Protein AF-A0A3D2Z1G4-F1 (afdb_monomer_lite)

pLDDT: mean 76.55, std 9.42, range [44.81, 90.31]

Radius of gyration: 20.61 Å; chains: 1; bounding box: 48×38×48 Å

Secondary structure (DSSP, 8-state):
----EEEEEEPGGG--SS------------TT-SS-PPP-EEEEEE-GGGSPPPTT-----PPPPP-

Structure (mmCIF, N/CA/C/O backbone):
data_AF-A0A3D2Z1G4-F1
#
_entry.id   AF-A0A3D2Z1G4-F1
#
loop_
_atom_site.group_PDB
_atom_site.id
_atom_site.type_symbol
_atom_site.label_atom_id
_atom_site.label_alt_id
_atom_site.label_comp_id
_atom_site.label_asym_id
_atom_site.label_entity_id
_atom_site.label_seq_id
_atom_site.pdbx_PDB_ins_code
_atom_site.Cartn_x
_atom_site.Cartn_y
_atom_site.Cartn_z
_atom_site.occupancy
_atom_site.B_iso_or_equiv
_atom_site.auth_seq_id
_atom_site.auth_comp_id
_atom_site.auth_asym_id
_atom_site.auth_atom_id
_atom_site.pdbx_PDB_model_num
ATOM 1 N N . MET A 1 1 ? 7.317 17.638 -13.452 1.00 53.66 1 MET A N 1
ATOM 2 C CA . MET A 1 1 ? 7.607 16.271 -12.969 1.00 53.66 1 MET A CA 1
ATOM 3 C C . MET A 1 1 ? 6.340 15.442 -13.093 1.00 53.66 1 MET A C 1
ATOM 5 O O . MET A 1 1 ? 5.329 15.850 -12.538 1.00 53.66 1 MET A O 1
ATOM 9 N N . SER A 1 2 ? 6.353 14.340 -13.846 1.00 60.34 2 SER A N 1
ATOM 10 C CA . SER A 1 2 ? 5.227 13.399 -13.871 1.00 60.34 2 SER A CA 1
ATOM 11 C C . S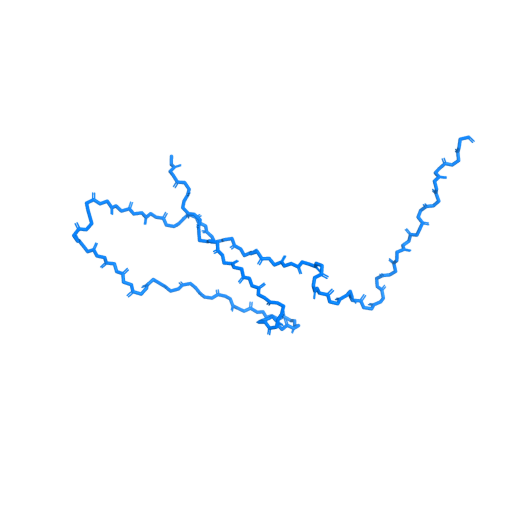ER A 1 2 ? 5.278 12.531 -12.615 1.00 60.34 2 SER A C 1
ATOM 13 O O . SER A 1 2 ? 6.283 11.875 -12.349 1.00 60.34 2 SER A O 1
ATOM 15 N N . ALA A 1 3 ? 4.213 12.550 -11.816 1.00 62.78 3 ALA A N 1
ATOM 16 C CA . ALA A 1 3 ? 4.091 11.675 -10.659 1.00 62.78 3 ALA A CA 1
ATOM 17 C C . ALA A 1 3 ? 3.603 10.298 -11.131 1.00 62.78 3 ALA A C 1
ATOM 19 O O . ALA A 1 3 ? 2.476 10.156 -11.604 1.00 62.78 3 ALA A O 1
ATOM 20 N N . HIS A 1 4 ? 4.461 9.287 -11.043 1.00 68.62 4 HIS A N 1
ATOM 21 C CA . HIS A 1 4 ? 4.115 7.901 -11.332 1.00 68.62 4 HIS A CA 1
ATOM 22 C C . HIS A 1 4 ? 3.914 7.185 -10.005 1.00 68.62 4 HIS A C 1
ATOM 24 O O . HIS A 1 4 ? 4.879 6.882 -9.306 1.00 68.62 4 HIS A O 1
ATOM 30 N N . TRP A 1 5 ? 2.650 6.977 -9.657 1.00 77.75 5 TRP A N 1
ATOM 31 C CA . TRP A 1 5 ? 2.253 6.276 -8.447 1.00 77.75 5 TRP A CA 1
ATOM 32 C C . TRP A 1 5 ? 1.955 4.820 -8.773 1.00 77.75 5 TRP A C 1
ATOM 34 O O . TRP A 1 5 ? 1.212 4.535 -9.716 1.00 77.75 5 TRP A O 1
ATOM 44 N N . PHE A 1 6 ? 2.514 3.903 -7.989 1.00 80.31 6 PHE A N 1
ATOM 45 C CA . PHE A 1 6 ? 2.037 2.527 -7.975 1.00 80.31 6 PHE A CA 1
ATOM 46 C C . PHE A 1 6 ? 0.851 2.451 -7.027 1.00 80.31 6 PHE A C 1
ATOM 48 O O . PHE A 1 6 ? 1.020 2.616 -5.821 1.00 80.31 6 PHE A O 1
ATOM 55 N N . ARG A 1 7 ? -0.349 2.238 -7.566 1.00 86.44 7 ARG A N 1
ATOM 56 C CA . ARG A 1 7 ? -1.544 2.046 -6.749 1.00 86.44 7 ARG A CA 1
ATOM 57 C C . ARG A 1 7 ? -1.788 0.559 -6.567 1.00 86.44 7 ARG A C 1
ATOM 59 O O . ARG A 1 7 ? -2.055 -0.140 -7.542 1.00 86.44 7 ARG A O 1
ATOM 66 N N . PHE A 1 8 ? -1.734 0.108 -5.323 1.00 85.69 8 PHE A N 1
ATOM 67 C CA . PHE A 1 8 ? -2.049 -1.258 -4.942 1.00 85.69 8 PHE A CA 1
ATOM 68 C C . PHE A 1 8 ? -3.291 -1.266 -4.058 1.00 85.69 8 PHE A C 1
ATOM 70 O O . PHE A 1 8 ? -3.427 -0.450 -3.146 1.00 85.69 8 PHE A O 1
ATOM 77 N N . ARG A 1 9 ? -4.224 -2.165 -4.355 1.00 87.88 9 ARG A N 1
ATOM 78 C CA . ARG A 1 9 ? -5.425 -2.359 -3.552 1.00 87.88 9 ARG A CA 1
ATOM 79 C C . ARG A 1 9 ? -5.188 -3.573 -2.668 1.00 87.88 9 ARG A C 1
ATOM 81 O O . ARG A 1 9 ? -4.939 -4.644 -3.200 1.00 87.88 9 ARG A O 1
ATOM 88 N N . LEU A 1 10 ? -5.258 -3.358 -1.362 1.00 87.44 10 LEU A N 1
ATOM 89 C CA . LEU A 1 10 ? -5.079 -4.387 -0.348 1.00 87.44 10 LEU A CA 1
ATOM 90 C C . LEU A 1 10 ? -6.465 -4.840 0.113 1.00 87.44 10 LEU A C 1
ATOM 92 O O . LEU A 1 10 ? -7.266 -4.013 0.574 1.00 87.44 10 LEU A O 1
ATOM 96 N N . GLU A 1 11 ? -6.768 -6.120 -0.058 1.00 87.25 11 GLU A N 1
ATOM 97 C CA . GLU A 1 11 ? -8.010 -6.711 0.428 1.00 87.25 11 GLU A CA 1
ATOM 98 C C . GLU A 1 11 ? -7.903 -7.030 1.927 1.00 87.25 11 GLU A C 1
ATOM 100 O O . GLU A 1 11 ? -6.818 -7.173 2.492 1.00 87.25 11 GLU A O 1
ATOM 105 N N . ARG A 1 12 ? -9.048 -7.076 2.617 1.00 84.00 12 ARG A N 1
ATOM 106 C CA . ARG A 1 12 ? -9.107 -7.224 4.086 1.00 84.00 12 ARG A CA 1
ATOM 107 C C . ARG A 1 12 ? -8.359 -8.472 4.572 1.00 84.00 12 ARG A C 1
ATOM 109 O O . ARG A 1 12 ? -7.706 -8.425 5.609 1.00 84.00 12 ARG A O 1
ATOM 116 N N . ASP A 1 13 ? -8.513 -9.581 3.863 1.00 86.00 13 ASP A N 1
ATOM 117 C CA . ASP A 1 13 ? -7.963 -10.898 4.190 1.00 86.00 13 ASP A CA 1
ATOM 118 C C . ASP A 1 13 ? -6.444 -10.998 3.996 1.00 86.00 13 ASP A C 1
ATOM 120 O O . ASP A 1 13 ? -5.807 -11.882 4.571 1.00 86.00 13 ASP A O 1
ATOM 124 N N . GLU A 1 14 ? -5.848 -10.054 3.269 1.00 86.69 14 GLU A N 1
ATOM 125 C CA . GLU A 1 14 ? -4.397 -9.943 3.100 1.00 86.69 14 GLU A CA 1
ATOM 126 C C . GLU A 1 14 ? -3.718 -9.259 4.300 1.00 86.69 14 GLU A C 1
ATOM 128 O O . GLU A 1 14 ? -2.496 -9.321 4.444 1.00 86.69 14 GLU A O 1
ATOM 133 N N . VAL A 1 15 ? -4.498 -8.627 5.188 1.00 86.06 15 VAL A N 1
ATOM 134 C CA . VAL A 1 15 ? -4.000 -7.842 6.326 1.00 86.06 15 VAL A CA 1
ATOM 135 C C . VAL A 1 15 ? -4.180 -8.592 7.633 1.00 86.06 15 VAL A C 1
ATOM 137 O O . VAL A 1 15 ? -5.251 -9.111 7.948 1.00 86.06 15 VAL A O 1
ATOM 140 N N . ARG A 1 16 ? -3.134 -8.591 8.458 1.00 85.06 16 ARG A N 1
ATOM 141 C CA . ARG A 1 16 ? -3.166 -9.169 9.8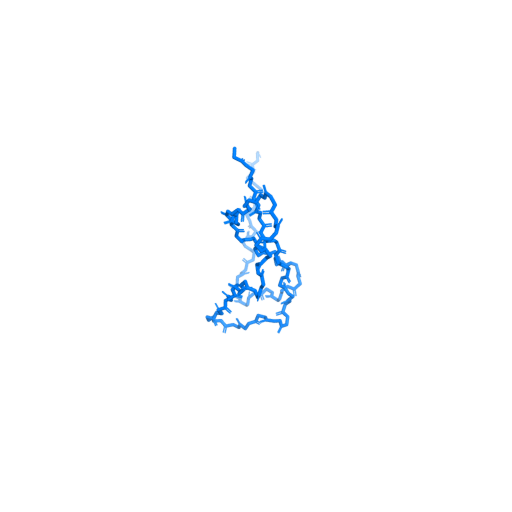03 1.00 85.06 16 ARG A CA 1
ATOM 142 C C . ARG A 1 16 ? -3.182 -8.077 10.862 1.00 85.06 16 ARG A C 1
ATOM 144 O O . ARG A 1 16 ? -2.695 -6.969 10.652 1.00 85.06 16 ARG A O 1
ATOM 151 N N . ARG A 1 17 ? -3.740 -8.382 12.036 1.00 83.25 17 ARG A N 1
ATOM 152 C CA . ARG A 1 17 ? -3.631 -7.483 13.195 1.00 83.25 17 ARG A CA 1
ATOM 153 C C . ARG A 1 17 ? -2.164 -7.394 13.622 1.00 83.25 17 ARG A C 1
ATOM 155 O O . ARG A 1 17 ? -1.521 -8.425 13.791 1.00 83.25 17 ARG A O 1
ATOM 162 N N . GLY A 1 18 ? -1.679 -6.174 13.838 1.00 86.19 18 GLY A N 1
ATOM 163 C CA . GLY A 1 18 ? -0.291 -5.905 14.212 1.00 86.19 18 GLY A CA 1
ATOM 164 C C . GLY A 1 18 ? 0.537 -5.383 13.041 1.00 86.19 18 GLY A C 1
ATOM 165 O O . GLY A 1 18 ? 0.042 -4.6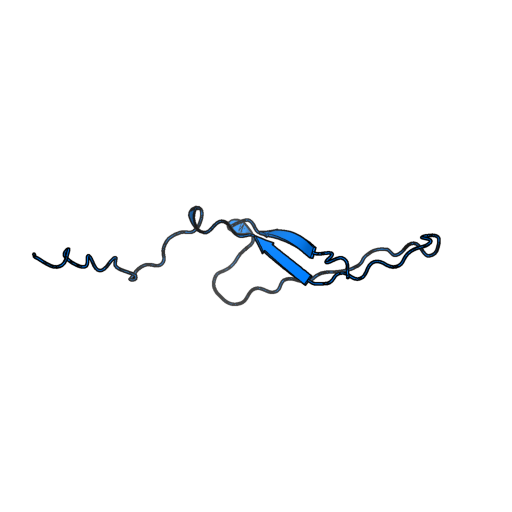20 12.210 1.00 86.19 18 GLY A O 1
ATOM 166 N N . GLU A 1 19 ? 1.810 -5.762 13.007 1.00 86.56 19 GLU A N 1
ATOM 167 C CA . GLU A 1 19 ? 2.757 -5.301 11.994 1.00 86.56 19 GLU A CA 1
ATOM 168 C C . GLU A 1 19 ? 2.565 -6.054 10.670 1.00 86.56 19 GLU A C 1
ATOM 170 O O . GLU A 1 19 ? 2.471 -7.281 10.643 1.00 86.56 19 GLU A O 1
ATOM 175 N N . ASN A 1 20 ? 2.496 -5.304 9.569 1.00 87.94 20 ASN A N 1
ATOM 176 C CA . ASN A 1 20 ? 2.432 -5.837 8.210 1.00 87.94 20 ASN A CA 1
ATOM 177 C C . ASN A 1 20 ? 3.538 -5.179 7.380 1.00 87.94 20 ASN A C 1
ATOM 179 O O . ASN A 1 20 ? 3.761 -3.972 7.493 1.00 87.94 20 ASN A O 1
ATOM 183 N N . THR A 1 21 ? 4.188 -5.951 6.514 1.00 90.31 21 THR A N 1
ATOM 184 C CA . THR A 1 21 ? 5.240 -5.464 5.614 1.00 90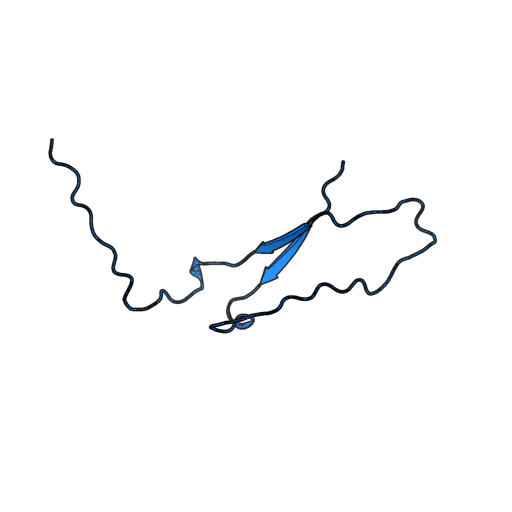.31 21 THR A CA 1
ATOM 185 C C . THR A 1 21 ? 4.764 -5.570 4.171 1.00 90.31 21 THR A C 1
ATOM 187 O O . THR A 1 21 ? 4.307 -6.629 3.747 1.00 90.31 21 THR A O 1
ATOM 190 N N . VAL A 1 22 ? 4.885 -4.478 3.413 1.00 85.50 22 VAL A N 1
ATOM 191 C CA . VAL A 1 22 ? 4.610 -4.444 1.970 1.00 85.50 22 VAL A CA 1
ATOM 192 C C . VAL A 1 22 ? 5.922 -4.204 1.239 1.00 85.50 22 VAL A C 1
ATOM 194 O O . VAL A 1 22 ? 6.588 -3.198 1.476 1.00 85.50 22 VAL A O 1
ATOM 197 N N . GLU A 1 23 ? 6.276 -5.117 0.339 1.00 87.50 23 GLU A N 1
ATOM 198 C CA . GLU A 1 23 ? 7.492 -5.038 -0.466 1.00 87.50 23 GLU A CA 1
ATOM 199 C C . GLU A 1 23 ? 7.145 -4.798 -1.938 1.00 87.50 23 GLU A C 1
ATOM 201 O O . GLU A 1 23 ? 6.238 -5.420 -2.492 1.00 87.50 23 GLU A O 1
ATOM 206 N N . VAL A 1 24 ? 7.864 -3.873 -2.577 1.00 82.75 24 VAL A N 1
ATOM 207 C CA . VAL A 1 24 ? 7.697 -3.555 -3.998 1.00 82.75 24 VAL A CA 1
ATOM 208 C C . VAL A 1 24 ? 8.976 -3.914 -4.735 1.00 82.75 24 VAL A C 1
ATOM 210 O O . VAL A 1 24 ? 9.999 -3.247 -4.590 1.00 82.75 24 VAL A O 1
ATOM 213 N N . GLU A 1 25 ? 8.897 -4.946 -5.570 1.00 85.31 25 GLU A N 1
ATOM 214 C CA . GLU A 1 25 ? 10.029 -5.447 -6.344 1.00 85.31 25 GLU A CA 1
ATOM 215 C C . GLU A 1 25 ? 9.899 -5.079 -7.832 1.00 85.31 25 GLU A C 1
ATOM 217 O O . GLU A 1 25 ? 8.885 -5.335 -8.487 1.00 85.31 25 GLU A O 1
ATOM 222 N N . CYS A 1 26 ? 10.959 -4.505 -8.407 1.00 83.56 26 CYS A N 1
ATOM 223 C CA . CYS A 1 26 ? 11.043 -4.255 -9.844 1.00 83.56 26 CYS A CA 1
ATOM 224 C C . CYS A 1 26 ? 11.644 -5.475 -10.558 1.00 83.56 26 CYS A C 1
ATOM 226 O O . CYS A 1 26 ? 12.862 -5.631 -10.602 1.00 83.56 26 CYS A O 1
ATOM 228 N N . ARG A 1 27 ? 10.789 -6.319 -11.149 1.00 86.06 27 ARG A N 1
ATOM 229 C CA . ARG A 1 27 ? 11.211 -7.592 -11.767 1.00 86.06 27 ARG A CA 1
ATOM 230 C C . ARG A 1 27 ? 11.999 -7.452 -13.065 1.00 86.06 27 ARG A C 1
ATOM 232 O O . ARG A 1 27 ? 12.839 -8.291 -13.376 1.00 86.06 27 ARG A O 1
ATOM 239 N N . THR A 1 28 ? 11.694 -6.452 -13.887 1.00 82.38 28 THR A N 1
ATOM 240 C CA . THR A 1 28 ? 12.320 -6.315 -15.209 1.00 82.38 28 THR A CA 1
ATOM 241 C C . THR A 1 28 ? 12.432 -4.852 -15.598 1.00 82.38 28 THR A C 1
ATOM 243 O O . THR A 1 28 ? 11.521 -4.059 -15.364 1.00 82.38 28 THR A O 1
ATOM 246 N N . LYS A 1 29 ? 13.558 -4.505 -16.221 1.00 79.38 29 LYS A N 1
ATOM 247 C CA . LYS A 1 29 ? 13.800 -3.207 -16.848 1.00 79.38 29 LYS A CA 1
ATOM 248 C C . LYS A 1 29 ? 14.262 -3.466 -18.275 1.00 79.38 29 LYS A C 1
ATOM 250 O O . LYS A 1 29 ? 15.217 -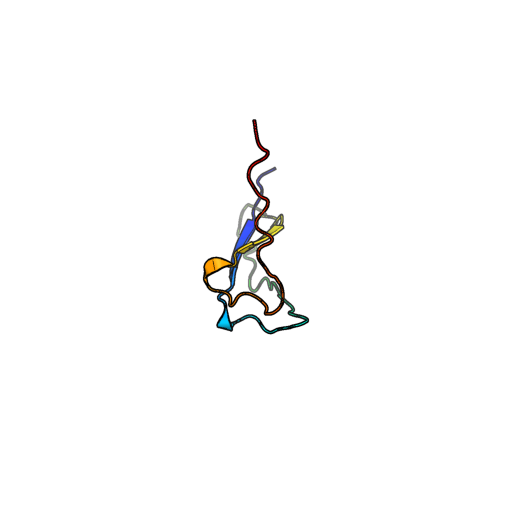4.211 -18.473 1.00 79.38 29 LYS A O 1
ATOM 255 N N . ASP A 1 30 ? 13.583 -2.879 -19.254 1.00 79.50 30 ASP A N 1
ATOM 256 C CA . ASP A 1 30 ? 14.010 -2.961 -20.651 1.00 79.50 30 ASP A CA 1
ATOM 257 C C . ASP A 1 30 ? 14.927 -1.777 -20.980 1.00 79.50 30 ASP A C 1
ATOM 259 O O . ASP A 1 30 ? 14.510 -0.620 -20.930 1.00 79.50 30 ASP A O 1
ATOM 263 N N . GLY A 1 31 ? 16.183 -2.072 -21.319 1.00 74.12 31 GLY A N 1
ATOM 264 C CA . GLY A 1 31 ? 17.174 -1.071 -21.720 1.00 74.12 31 GLY A CA 1
ATOM 265 C C . GLY A 1 31 ? 16.932 -0.465 -23.107 1.00 74.12 31 GLY A C 1
ATOM 266 O O . GLY A 1 31 ? 17.582 0.515 -23.455 1.00 74.12 31 GLY A O 1
ATOM 267 N N . ARG A 1 32 ? 16.007 -1.018 -23.904 1.00 80.75 32 ARG A N 1
ATOM 268 C CA . ARG A 1 32 ? 15.594 -0.458 -25.203 1.00 80.75 32 ARG A CA 1
ATOM 269 C C . ARG A 1 32 ? 14.579 0.672 -25.063 1.00 80.75 32 ARG A C 1
ATOM 271 O O . ARG A 1 32 ? 14.280 1.347 -26.048 1.00 80.75 32 ARG A O 1
ATOM 278 N N . ALA A 1 33 ? 14.023 0.876 -23.869 1.00 75.06 33 ALA A N 1
ATOM 279 C CA . ALA A 1 33 ? 13.112 1.979 -23.627 1.00 75.06 33 ALA A CA 1
ATOM 280 C C . ALA A 1 33 ? 13.861 3.312 -23.794 1.00 75.06 33 ALA A C 1
ATOM 282 O O . ALA A 1 33 ? 14.795 3.609 -23.057 1.00 75.06 33 ALA A O 1
ATOM 283 N N . GLY A 1 34 ? 13.422 4.154 -24.733 1.00 73.69 34 GLY A N 1
ATOM 284 C CA . GLY A 1 34 ? 13.982 5.498 -24.944 1.00 73.69 34 GLY A CA 1
ATOM 285 C C . GLY A 1 34 ? 13.645 6.507 -23.837 1.00 73.69 34 GLY A C 1
ATOM 286 O O . GLY A 1 34 ? 13.780 7.710 -24.043 1.00 73.69 34 GLY A O 1
ATOM 287 N N . PHE A 1 35 ? 13.142 6.048 -22.689 1.00 71.31 35 PHE A N 1
ATOM 288 C CA . PHE A 1 35 ? 12.736 6.886 -21.568 1.00 71.31 35 PHE A CA 1
ATOM 289 C C . PHE A 1 35 ? 12.942 6.161 -20.233 1.00 71.31 35 PHE A C 1
ATOM 291 O O . PHE A 1 35 ? 12.725 4.955 -20.122 1.00 71.31 35 PHE A O 1
ATOM 298 N N . THR A 1 36 ? 13.269 6.925 -19.191 1.00 70.31 36 THR A N 1
ATOM 299 C CA . THR A 1 36 ? 13.321 6.443 -17.804 1.00 70.31 36 THR A CA 1
ATOM 300 C C . THR A 1 36 ? 12.091 6.949 -17.061 1.00 70.31 36 THR A C 1
ATOM 302 O O . THR A 1 36 ? 11.851 8.155 -17.011 1.00 70.31 36 THR A O 1
ATOM 305 N N . ARG A 1 37 ? 11.306 6.045 -16.464 1.00 70.69 37 ARG A N 1
ATOM 306 C CA . ARG A 1 37 ? 10.248 6.414 -15.510 1.00 70.69 37 ARG A CA 1
ATOM 307 C C . ARG A 1 37 ? 10.730 6.128 -14.098 1.00 70.69 37 ARG A C 1
ATOM 309 O O . ARG A 1 37 ? 11.084 4.995 -13.786 1.00 70.69 37 ARG A O 1
ATOM 316 N N . SER A 1 38 ? 10.715 7.149 -13.249 1.00 71.75 38 SER A N 1
ATOM 317 C CA . SER A 1 38 ? 10.867 6.986 -11.807 1.00 71.75 38 SER A CA 1
ATOM 318 C C . SER A 1 38 ? 9.494 6.795 -11.177 1.00 71.75 38 SER A C 1
ATOM 320 O O . SER A 1 38 ? 8.565 7.572 -11.423 1.00 71.75 38 SER A O 1
ATOM 322 N N . LEU A 1 39 ? 9.364 5.754 -10.360 1.00 73.94 39 LEU A N 1
ATOM 323 C CA . LEU A 1 39 ? 8.218 5.611 -9.478 1.00 73.94 39 LEU A CA 1
ATOM 324 C C . LEU A 1 39 ? 8.390 6.621 -8.342 1.00 73.94 39 LEU A C 1
ATOM 326 O O . LEU A 1 39 ? 9.422 6.626 -7.678 1.00 73.94 39 LEU A O 1
ATOM 330 N N . ASN A 1 40 ? 7.422 7.517 -8.176 1.00 79.88 40 ASN A N 1
ATOM 331 C CA . ASN A 1 40 ? 7.534 8.651 -7.254 1.00 79.88 40 ASN A CA 1
ATOM 332 C C . ASN A 1 40 ? 6.814 8.396 -5.923 1.00 79.88 40 ASN A C 1
ATOM 334 O O . ASN A 1 40 ? 6.967 9.174 -4.989 1.00 79.88 40 ASN A O 1
ATOM 338 N N . GLY A 1 41 ? 6.034 7.319 -5.834 1.00 77.88 41 GLY A N 1
ATOM 339 C CA . GLY A 1 41 ? 5.321 6.937 -4.624 1.00 77.88 41 GLY A CA 1
ATOM 340 C C . GLY A 1 41 ? 4.528 5.648 -4.802 1.00 77.88 41 GLY A C 1
ATOM 341 O O . GLY A 1 41 ? 4.231 5.229 -5.925 1.00 77.88 41 GLY A O 1
ATOM 342 N N . VAL A 1 42 ? 4.185 5.029 -3.678 1.00 82.06 42 VAL A N 1
ATOM 343 C CA . VAL A 1 42 ? 3.288 3.875 -3.604 1.00 82.06 42 VAL A CA 1
ATOM 344 C C . VAL A 1 42 ? 2.050 4.311 -2.831 1.00 82.06 42 VAL A C 1
ATOM 346 O O . VAL A 1 42 ? 2.162 4.892 -1.756 1.00 82.06 42 VAL A O 1
ATOM 349 N N . GLU A 1 43 ? 0.873 4.058 -3.392 1.00 86.12 43 GLU A N 1
ATOM 350 C CA . GLU A 1 43 ? -0.415 4.308 -2.753 1.00 86.12 43 GLU A CA 1
ATOM 351 C C . GLU A 1 43 ? -1.070 2.964 -2.438 1.00 86.12 43 GLU A C 1
ATOM 353 O O . GLU A 1 43 ? -1.322 2.165 -3.343 1.00 86.12 43 GLU A O 1
ATOM 358 N N . ILE A 1 44 ? -1.355 2.724 -1.158 1.00 85.88 44 ILE A N 1
ATOM 359 C CA . ILE A 1 44 ? -2.102 1.550 -0.706 1.00 85.88 44 ILE A CA 1
ATOM 360 C C . ILE A 1 44 ? -3.543 1.979 -0.462 1.00 85.88 44 ILE A C 1
ATOM 362 O O . ILE A 1 44 ? -3.821 2.814 0.399 1.00 85.88 44 ILE A O 1
ATOM 366 N N . LEU A 1 45 ? -4.465 1.399 -1.224 1.00 86.38 45 LEU A N 1
ATOM 367 C CA . LEU A 1 45 ? -5.893 1.621 -1.062 1.00 86.38 45 LEU A CA 1
ATOM 368 C C . LEU A 1 45 ? -6.511 0.457 -0.294 1.00 86.38 45 LEU A C 1
ATOM 370 O O . LEU A 1 45 ? -6.450 -0.687 -0.738 1.00 86.38 45 LEU A O 1
ATOM 374 N N . MET A 1 46 ? -7.182 0.772 0.809 1.00 83.44 46 MET A N 1
ATOM 375 C CA . MET A 1 46 ? -7.831 -0.212 1.666 1.00 83.44 46 MET A CA 1
ATOM 376 C C . MET A 1 46 ? -9.256 0.237 1.985 1.00 83.44 46 MET A C 1
ATOM 378 O O . MET A 1 46 ? -9.497 1.404 2.306 1.00 83.44 46 MET A O 1
ATOM 382 N N . ARG A 1 47 ? -10.233 -0.667 1.866 1.00 80.50 47 ARG A N 1
ATOM 383 C CA . ARG A 1 47 ? -11.634 -0.331 2.146 1.00 80.50 47 ARG A CA 1
ATOM 384 C C . ARG A 1 47 ? -11.942 -0.495 3.624 1.00 80.50 47 ARG A C 1
ATOM 386 O O . ARG A 1 47 ? -12.245 -1.580 4.097 1.00 80.50 47 ARG A O 1
ATOM 393 N N . TYR A 1 48 ? -11.958 0.629 4.329 1.00 68.31 48 TYR A N 1
ATOM 394 C CA . TYR A 1 48 ? -12.306 0.666 5.748 1.00 68.31 48 TYR A CA 1
ATOM 395 C C . TYR A 1 48 ? -13.711 0.111 6.054 1.00 68.31 48 TYR A C 1
ATOM 397 O O . TYR A 1 48 ? -13.908 -0.509 7.090 1.00 68.31 48 TYR A O 1
ATOM 405 N N . ARG A 1 49 ? -14.685 0.280 5.141 1.00 73.94 49 ARG A N 1
ATOM 406 C CA . ARG A 1 49 ? -16.055 -0.253 5.302 1.00 73.94 49 ARG A CA 1
ATOM 407 C C . ARG A 1 49 ? -16.089 -1.776 5.468 1.00 73.94 49 ARG A C 1
ATOM 409 O O . ARG A 1 49 ? -16.994 -2.281 6.121 1.00 73.94 49 ARG A O 1
ATOM 416 N N . ASP A 1 50 ? -15.127 -2.475 4.876 1.00 70.44 50 ASP A N 1
ATOM 417 C CA . ASP A 1 50 ? -15.082 -3.937 4.869 1.00 70.44 50 ASP A CA 1
ATOM 418 C C . ASP A 1 50 ? -14.343 -4.489 6.108 1.00 70.44 50 ASP A C 1
ATOM 420 O O . ASP A 1 50 ? -14.230 -5.701 6.285 1.00 70.44 50 ASP A O 1
ATOM 424 N N . MET A 1 51 ? -13.843 -3.609 6.985 1.00 71.62 51 MET A N 1
ATOM 425 C CA . MET A 1 51 ? -13.206 -3.982 8.243 1.00 71.62 51 MET A CA 1
ATOM 426 C C . MET A 1 51 ? -14.213 -4.079 9.384 1.00 71.62 51 MET A C 1
ATOM 428 O O . MET A 1 51 ? -15.124 -3.263 9.515 1.00 71.62 51 MET A O 1
ATOM 432 N N . GLU A 1 52 ? -13.994 -5.047 10.270 1.00 71.69 52 GLU A N 1
ATOM 433 C CA . GLU A 1 52 ? -14.694 -5.086 11.550 1.00 71.69 52 GLU A CA 1
ATOM 434 C C . GLU A 1 52 ? -14.246 -3.913 12.421 1.00 71.69 52 GLU A C 1
ATOM 436 O O . GLU A 1 52 ? -13.052 -3.678 12.627 1.00 71.69 52 GLU A O 1
ATOM 441 N N . ARG A 1 53 ? -15.225 -3.174 12.944 1.00 71.38 53 ARG A N 1
ATOM 442 C CA . ARG A 1 53 ? -14.977 -2.102 13.901 1.00 71.38 53 ARG A CA 1
ATOM 443 C C . ARG A 1 53 ? -14.336 -2.695 15.166 1.00 71.38 53 ARG A C 1
ATOM 445 O O . ARG A 1 53 ? -14.891 -3.650 15.706 1.00 71.38 53 ARG A O 1
ATOM 452 N N . PRO A 1 54 ? -13.229 -2.126 15.675 1.00 70.38 54 PRO A N 1
ATOM 453 C CA . PRO A 1 54 ? -12.661 -2.555 16.947 1.00 70.38 54 PRO A CA 1
ATOM 454 C C . PRO A 1 54 ? -13.674 -2.406 18.090 1.00 70.38 54 PRO A C 1
ATOM 456 O O . PRO A 1 54 ? -14.364 -1.386 18.188 1.00 70.38 54 PRO A O 1
ATOM 459 N N . GLU A 1 55 ? -13.744 -3.411 18.961 1.00 71.25 55 GLU A N 1
ATOM 460 C CA . GLU A 1 55 ? -14.537 -3.349 20.190 1.00 71.25 55 GLU A CA 1
ATOM 461 C C . GLU A 1 55 ? -14.006 -2.241 21.119 1.00 71.25 55 GLU A C 1
ATOM 463 O O . GLU A 1 55 ? -12.806 -1.971 21.162 1.00 71.25 55 GLU A O 1
ATOM 468 N N . GLY A 1 56 ? -14.900 -1.565 21.848 1.00 67.44 56 GLY A N 1
ATOM 469 C CA . GLY A 1 56 ? -14.532 -0.517 22.813 1.00 67.44 56 GLY A CA 1
ATOM 470 C C . GLY A 1 56 ? -14.414 0.906 22.253 1.00 67.44 56 GLY A C 1
ATOM 471 O O . GLY A 1 56 ? -14.330 1.852 23.029 1.00 67.44 56 GLY A O 1
ATOM 472 N N . LEU A 1 57 ? -14.492 1.103 20.934 1.00 64.75 57 LEU A N 1
ATOM 473 C CA . LEU A 1 57 ? -14.646 2.433 20.333 1.00 64.75 57 LEU A CA 1
ATOM 474 C C . LEU A 1 57 ? -16.136 2.773 20.241 1.00 64.75 57 LEU A C 1
ATOM 476 O O . LEU A 1 57 ? -16.733 2.622 19.175 1.00 64.75 57 LEU A O 1
ATOM 480 N N . GLY A 1 58 ? -16.760 3.174 21.349 1.00 64.06 58 GLY A N 1
ATOM 481 C CA . GLY A 1 58 ? -18.142 3.668 21.361 1.00 64.06 58 GLY A CA 1
ATOM 482 C C . GLY A 1 58 ? -18.317 4.897 20.459 1.00 64.06 58 GLY A C 1
ATOM 483 O O . GLY A 1 58 ? -17.369 5.632 20.202 1.00 64.06 58 GLY A O 1
ATOM 484 N N . ILE A 1 59 ? -19.516 5.100 19.904 1.00 67.62 59 ILE A N 1
ATOM 485 C CA . ILE A 1 59 ? -19.874 6.400 19.319 1.00 67.62 59 ILE A CA 1
ATOM 486 C C . ILE A 1 59 ? -20.343 7.260 20.488 1.00 67.62 59 ILE A C 1
ATOM 488 O O . ILE A 1 59 ? -21.434 7.013 21.000 1.00 67.62 59 ILE A O 1
ATOM 492 N N . ASP A 1 60 ? -19.564 8.261 20.885 1.00 66.19 60 ASP A N 1
ATOM 493 C CA . ASP A 1 60 ? -20.090 9.306 21.758 1.00 66.19 60 ASP A CA 1
ATOM 494 C C . ASP A 1 60 ? -21.084 10.132 20.940 1.00 66.19 60 ASP A C 1
ATOM 496 O O . ASP A 1 60 ? -20.724 10.872 20.020 1.00 66.19 60 ASP A O 1
ATOM 500 N N . ARG A 1 61 ? -22.376 9.948 21.222 1.00 66.25 61 ARG A N 1
ATOM 501 C CA . ARG A 1 61 ? -23.415 10.838 20.707 1.00 66.25 61 ARG A CA 1
ATOM 502 C C . ARG A 1 61 ? -23.2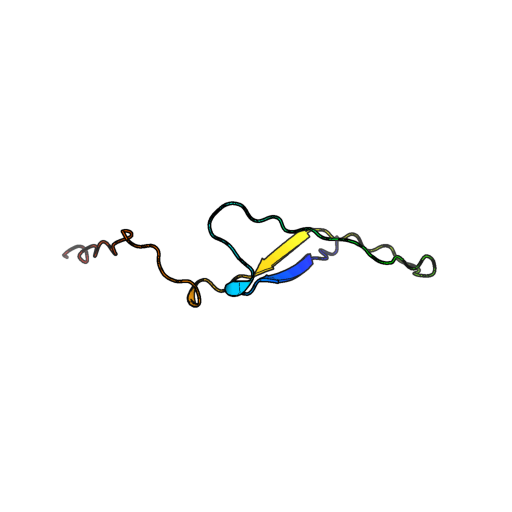30 12.184 21.397 1.00 66.25 61 ARG A C 1
ATOM 504 O O . ARG A 1 61 ? -23.614 12.347 22.547 1.00 66.25 61 ARG A O 1
ATOM 511 N N . VAL A 1 62 ? -22.644 13.138 20.683 1.00 71.75 62 VAL A N 1
ATOM 512 C CA . VAL A 1 62 ? -22.702 14.546 21.075 1.00 71.75 62 VAL A CA 1
ATOM 513 C C . VAL A 1 62 ? -24.143 14.997 20.857 1.00 71.75 62 VAL A C 1
ATOM 515 O O . VAL A 1 62 ? -24.649 14.918 19.734 1.00 71.75 62 VAL A O 1
ATOM 518 N N . GLU A 1 63 ? -24.831 15.399 21.926 1.00 73.44 63 GLU A N 1
ATOM 519 C CA . GLU A 1 63 ? -26.147 16.019 21.780 1.00 73.44 63 GLU A CA 1
ATOM 520 C C . GLU A 1 63 ? -26.011 17.282 20.915 1.00 73.44 63 GLU A C 1
ATOM 522 O O . GLU A 1 63 ? -25.037 18.026 21.076 1.00 73.44 63 GLU A O 1
ATOM 527 N N . PRO A 1 64 ? -26.929 17.532 19.964 1.00 69.25 64 PRO A N 1
ATOM 528 C CA . PRO A 1 64 ? -26.909 18.779 19.215 1.00 69.25 64 PRO A CA 1
ATOM 529 C C . PRO A 1 64 ? -26.989 19.936 20.214 1.00 69.25 64 PRO A C 1
ATOM 531 O O . PRO A 1 64 ? -27.885 19.962 21.055 1.00 69.25 64 PRO A O 1
ATOM 534 N N . GLY A 1 65 ? -26.024 20.859 20.145 1.00 64.06 65 GLY A N 1
ATOM 535 C CA . GLY A 1 65 ? -25.982 22.021 21.029 1.00 64.06 65 GLY A CA 1
ATOM 536 C C . GLY A 1 65 ? -27.320 22.751 20.977 1.00 64.06 65 GLY A C 1
ATOM 537 O O . GLY A 1 65 ? -27.726 23.203 19.906 1.00 64.06 65 GLY A O 1
ATOM 538 N N . GLY A 1 66 ? -28.019 22.786 22.112 1.00 64.12 66 GLY A N 1
ATOM 539 C CA . GLY A 1 66 ? -29.320 23.435 22.233 1.00 64.12 66 GLY A CA 1
ATOM 540 C C . GLY A 1 66 ? -29.232 24.907 21.833 1.00 64.12 66 GLY A C 1
ATOM 541 O O . GLY A 1 66 ? -28.306 25.606 22.249 1.00 64.12 66 GLY A O 1
ATOM 542 N N . GLY A 1 67 ? -30.177 25.335 20.997 1.00 44.81 67 GLY A N 1
ATOM 543 C CA . GLY A 1 67 ? -30.473 26.742 20.724 1.00 44.81 67 GLY A CA 1
ATOM 544 C C . GLY A 1 67 ? -31.586 27.258 21.621 1.00 44.81 67 GLY A C 1
ATOM 545 O O . GLY A 1 67 ? -32.368 26.418 22.123 1.00 44.81 67 GLY A O 1
#

Foldseek 3Di:
DDAAEAEDEDEPVNDDPDDDDDDDDDPDDDPPPPDDDDHNYYHYHYDPVPDDDDPPPDPPPDDDPDD

Sequence (67 aa):
MSAHWFRFRLERDEVRRGENTVEVECRTKDGRAGFTRSLNGVEILMRYRDMERPEGLGIDRVEPGGG